Protein AF-A0A5J5PEN1-F1 (afdb_monomer_lite)

Sequence (72 aa):
QTCSVSIFSHTAHVDSRILKAIAIENSKDVDAAAEIVQSEILLYLSKQIMASSSSSRNQSPPVQANEGMMKM

Secondary structure (DSSP, 8-state):
--SHHHHHHH-----HHHHHHHHHHTTT-HHHHHHHIIIIIIHHHHHHHHHHHT------------------

Organism: Gossypium barbadense (NCBI:txid3634)

Structure (mmCIF, N/CA/C/O backbone):
data_AF-A0A5J5PEN1-F1
#
_entry.id   AF-A0A5J5PEN1-F1
#
loop_
_atom_site.group_PDB
_atom_site.id
_atom_site.type_symbol
_atom_site.label_atom_id
_atom_site.label_alt_id
_atom_site.label_comp_id
_atom_site.label_asym_id
_atom_site.label_entity_id
_atom_site.label_seq_id
_atom_site.pdbx_PDB_ins_code
_atom_site.Cartn_x
_atom_site.Cartn_y
_atom_site.Cartn_z
_atom_site.occupancy
_atom_site.B_iso_or_equiv
_atom_site.auth_seq_id
_atom_site.auth_comp_id
_atom_site.auth_asym_id
_atom_site.auth_atom_id
_atom_site.pdbx_PDB_model_num
ATOM 1 N N . GLN A 1 1 ? 16.233 23.110 -7.496 1.00 42.81 1 GLN A N 1
ATOM 2 C CA . GLN A 1 1 ? 14.925 22.549 -7.090 1.00 42.81 1 GLN A CA 1
ATOM 3 C C . GLN A 1 1 ? 14.266 21.934 -8.320 1.00 42.81 1 GLN A C 1
ATOM 5 O O . GLN A 1 1 ? 13.495 22.602 -8.984 1.00 42.81 1 GLN A O 1
ATOM 10 N N . THR A 1 2 ? 14.619 20.702 -8.681 1.00 39.75 2 THR A N 1
ATOM 11 C CA . THR A 1 2 ? 14.014 19.991 -9.832 1.00 39.75 2 THR A CA 1
ATOM 12 C C . THR A 1 2 ? 13.959 18.475 -9.599 1.00 39.75 2 THR A C 1
ATOM 14 O O . THR A 1 2 ? 13.863 17.706 -10.546 1.00 39.75 2 THR A O 1
ATOM 17 N N . CYS A 1 3 ? 14.012 18.020 -8.341 1.00 53.56 3 CYS A N 1
ATOM 18 C CA . CYS A 1 3 ? 14.095 16.586 -8.034 1.00 53.56 3 CYS A CA 1
ATOM 19 C C . CYS A 1 3 ? 12.773 15.970 -7.553 1.00 53.56 3 CYS A C 1
ATOM 21 O O . CYS A 1 3 ? 12.601 14.767 -7.698 1.00 53.56 3 CYS A O 1
ATOM 23 N N . SER A 1 4 ? 11.821 16.751 -7.026 1.00 52.16 4 SER A N 1
ATOM 24 C CA . SER A 1 4 ? 10.588 16.165 -6.472 1.00 52.16 4 SER A CA 1
ATOM 25 C C . SER A 1 4 ? 9.631 15.644 -7.545 1.00 52.16 4 SER A C 1
ATOM 27 O O . SER A 1 4 ? 9.036 14.591 -7.356 1.00 52.16 4 SER A O 1
ATOM 29 N N . VAL A 1 5 ? 9.510 16.321 -8.693 1.00 51.94 5 VAL A N 1
ATOM 30 C CA . VAL A 1 5 ? 8.534 15.942 -9.735 1.00 51.94 5 VAL A CA 1
ATOM 31 C C . VAL A 1 5 ? 8.921 14.630 -10.433 1.00 51.94 5 VAL A C 1
ATOM 33 O O . VAL A 1 5 ? 8.050 13.829 -10.749 1.00 51.94 5 VAL A O 1
ATOM 36 N N . SER A 1 6 ? 10.217 14.351 -10.607 1.00 51.09 6 SER A N 1
ATOM 37 C CA . SER A 1 6 ? 10.677 13.131 -11.291 1.00 51.09 6 SER A CA 1
ATOM 38 C C . SER A 1 6 ? 10.480 11.846 -10.479 1.00 51.09 6 SER A C 1
ATOM 40 O O . SER A 1 6 ? 10.348 10.780 -11.073 1.00 51.09 6 SER A O 1
ATOM 42 N N . ILE A 1 7 ? 10.438 11.926 -9.142 1.00 51.94 7 ILE A N 1
ATOM 43 C CA . ILE A 1 7 ? 10.230 10.746 -8.286 1.00 51.94 7 ILE A CA 1
ATOM 44 C C . ILE A 1 7 ? 8.771 10.285 -8.383 1.00 51.94 7 ILE A C 1
ATOM 46 O O . ILE A 1 7 ? 8.522 9.101 -8.590 1.00 51.94 7 ILE A O 1
ATOM 50 N N . PHE A 1 8 ? 7.811 11.216 -8.322 1.00 52.50 8 PHE A N 1
ATOM 51 C CA . PHE A 1 8 ? 6.379 10.892 -8.377 1.00 52.50 8 PHE A CA 1
ATOM 52 C C . PHE A 1 8 ? 5.940 10.268 -9.710 1.00 52.50 8 PHE A C 1
ATOM 54 O O . PHE A 1 8 ? 5.050 9.423 -9.724 1.00 52.50 8 PHE A O 1
ATOM 61 N N . SER A 1 9 ? 6.582 10.624 -10.825 1.00 53.22 9 SER A N 1
ATOM 62 C CA . SER A 1 9 ? 6.284 10.038 -12.140 1.00 53.22 9 SER A CA 1
ATOM 63 C C . SER A 1 9 ? 6.784 8.596 -12.290 1.00 53.22 9 SER A C 1
ATOM 65 O O . SER A 1 9 ? 6.264 7.850 -13.115 1.00 53.22 9 SER A O 1
ATOM 67 N N . HIS A 1 10 ? 7.807 8.202 -11.522 1.00 53.34 10 HIS A N 1
ATOM 68 C CA . HIS A 1 10 ? 8.482 6.905 -11.651 1.00 53.34 10 HIS A CA 1
ATOM 69 C C . HIS A 1 10 ? 8.070 5.895 -10.565 1.00 53.34 10 HIS A C 1
ATOM 71 O O . HIS A 1 10 ? 8.348 4.705 -10.687 1.00 53.34 10 HIS A O 1
ATOM 77 N N . THR A 1 11 ? 7.369 6.340 -9.519 1.00 57.28 11 THR A N 1
ATOM 78 C CA . THR A 1 11 ? 6.810 5.476 -8.467 1.00 57.28 11 THR A CA 1
ATOM 79 C C . THR A 1 11 ? 5.439 4.884 -8.810 1.00 57.28 11 THR A C 1
ATOM 81 O O . THR A 1 11 ? 4.868 4.155 -8.002 1.00 57.28 11 THR A O 1
ATOM 84 N N . ALA A 1 12 ? 4.916 5.134 -10.016 1.00 59.44 12 ALA A N 1
ATOM 85 C CA . ALA A 1 12 ? 3.584 4.702 -10.453 1.00 59.44 12 ALA A CA 1
ATOM 86 C C . ALA A 1 12 ? 3.376 3.169 -10.518 1.00 59.44 12 ALA A C 1
ATOM 88 O O . ALA A 1 12 ? 2.260 2.712 -10.745 1.00 59.44 12 ALA A O 1
ATOM 89 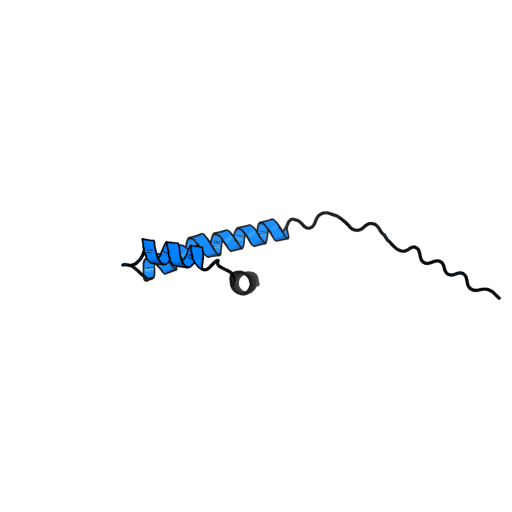N N . HIS A 1 13 ? 4.418 2.365 -10.296 1.00 69.81 13 HIS A N 1
ATOM 90 C CA . HIS A 1 13 ? 4.367 0.903 -10.344 1.00 69.81 13 HIS A CA 1
ATOM 91 C C . HIS A 1 13 ? 4.650 0.261 -8.977 1.00 69.81 13 HIS A C 1
ATOM 93 O O . HIS A 1 13 ? 5.583 -0.526 -8.823 1.00 69.81 13 HIS A O 1
ATOM 99 N N . VAL A 1 14 ? 3.832 0.568 -7.966 1.00 79.31 14 VAL A N 1
ATOM 100 C CA . VAL A 1 14 ? 3.803 -0.251 -6.743 1.00 79.31 14 VAL A CA 1
ATOM 101 C C . VAL A 1 14 ? 3.054 -1.555 -7.042 1.00 79.31 14 VAL A C 1
ATOM 103 O O . VAL A 1 14 ? 1.942 -1.525 -7.571 1.00 79.31 14 VAL A O 1
ATOM 106 N N . ASP A 1 15 ? 3.644 -2.711 -6.713 1.00 87.81 15 ASP A N 1
ATOM 107 C CA . ASP A 1 15 ? 2.990 -4.012 -6.913 1.00 87.81 15 ASP A CA 1
ATOM 108 C C . ASP A 1 15 ? 1.686 -4.075 -6.100 1.00 87.81 15 ASP A C 1
ATOM 110 O O . ASP A 1 15 ? 1.671 -3.897 -4.879 1.00 87.81 15 ASP A O 1
ATOM 114 N N . SER A 1 16 ? 0.578 -4.369 -6.783 1.00 89.50 16 SER A N 1
ATOM 115 C CA . SER A 1 16 ? -0.746 -4.471 -6.163 1.00 89.50 16 SER A CA 1
ATOM 116 C C . SER A 1 16 ? -0.812 -5.490 -5.021 1.00 89.50 16 SER A C 1
ATOM 118 O O . SER A 1 16 ? -1.635 -5.343 -4.122 1.00 89.50 16 SER A O 1
ATOM 120 N N . ARG A 1 17 ? 0.049 -6.517 -5.022 1.00 93.12 17 ARG A N 1
ATOM 121 C CA . ARG A 1 17 ? 0.133 -7.504 -3.937 1.00 93.12 17 ARG A CA 1
ATOM 122 C C . ARG A 1 17 ? 0.645 -6.873 -2.649 1.00 93.12 17 ARG A C 1
ATOM 124 O O . ARG A 1 17 ? 0.122 -7.190 -1.587 1.00 93.12 17 ARG A O 1
ATOM 131 N N . ILE A 1 18 ? 1.605 -5.954 -2.757 1.00 91.62 18 ILE A N 1
ATOM 132 C CA . ILE A 1 18 ? 2.141 -5.200 -1.619 1.00 91.62 18 ILE A CA 1
ATOM 133 C C . ILE A 1 18 ? 1.053 -4.272 -1.078 1.00 91.62 18 ILE A C 1
ATOM 135 O O . ILE A 1 18 ? 0.752 -4.311 0.110 1.00 91.62 18 ILE A O 1
ATOM 139 N N . LEU A 1 19 ? 0.386 -3.520 -1.961 1.00 91.88 19 LEU A N 1
ATOM 140 C CA . LEU A 1 19 ? -0.715 -2.637 -1.561 1.00 91.88 19 LEU A CA 1
ATOM 141 C C . LEU A 1 19 ? -1.862 -3.406 -0.890 1.00 91.88 19 LEU A C 1
ATOM 143 O O . LEU A 1 19 ? -2.396 -2.958 0.120 1.00 91.88 19 LEU A O 1
ATOM 147 N N . LYS A 1 20 ? -2.217 -4.589 -1.407 1.00 94.00 20 LYS A N 1
ATOM 148 C CA . LYS A 1 20 ? -3.240 -5.450 -0.799 1.00 94.00 20 LYS A CA 1
ATOM 149 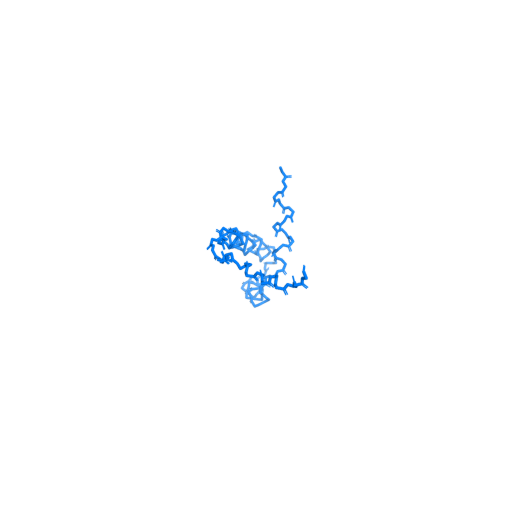C C . LYS A 1 20 ? -2.818 -5.984 0.565 1.00 94.00 20 LYS A C 1
ATOM 151 O O . LYS A 1 20 ? -3.651 -6.009 1.460 1.00 94.00 20 LYS A O 1
ATOM 156 N N . ALA A 1 21 ? -1.564 -6.399 0.735 1.00 95.75 21 ALA A N 1
ATOM 157 C CA . ALA A 1 21 ? -1.073 -6.872 2.026 1.00 95.75 21 ALA A CA 1
ATOM 158 C C . ALA A 1 21 ? -1.157 -5.767 3.091 1.00 95.75 21 ALA A C 1
ATOM 160 O O . ALA A 1 21 ? -1.718 -5.999 4.159 1.00 95.75 21 ALA A O 1
ATOM 161 N N . ILE A 1 22 ? -0.713 -4.552 2.750 1.00 93.81 22 ILE A N 1
ATOM 162 C CA . ILE A 1 22 ? -0.779 -3.384 3.641 1.00 93.81 22 ILE A CA 1
ATOM 163 C C . ILE A 1 22 ? -2.233 -3.044 3.979 1.00 93.81 22 ILE A C 1
ATOM 165 O O . ILE A 1 22 ? -2.551 -2.820 5.143 1.00 93.81 22 ILE A O 1
ATOM 169 N N . ALA A 1 23 ? -3.126 -3.054 2.985 1.00 93.56 23 ALA A N 1
ATOM 170 C CA . ALA A 1 23 ? -4.547 -2.781 3.194 1.00 93.56 23 ALA A CA 1
ATOM 171 C C . ALA A 1 23 ? -5.244 -3.842 4.063 1.00 93.56 23 ALA A C 1
ATOM 173 O O . ALA A 1 23 ? -6.172 -3.517 4.797 1.00 93.56 23 ALA A O 1
ATOM 174 N N . ILE A 1 24 ? -4.820 -5.108 3.994 1.00 96.06 24 ILE A N 1
ATOM 175 C CA . ILE A 1 24 ? -5.352 -6.178 4.850 1.00 96.06 24 ILE A CA 1
ATOM 176 C C . ILE A 1 24 ? -4.854 -6.001 6.290 1.00 96.06 24 ILE A C 1
ATOM 178 O O . ILE A 1 24 ? -5.660 -6.040 7.222 1.00 96.06 24 ILE A O 1
ATOM 182 N N . GLU A 1 25 ? -3.550 -5.774 6.469 1.00 95.31 25 GLU A N 1
ATOM 183 C CA . GLU A 1 25 ? -2.922 -5.568 7.780 1.00 95.31 25 GLU A CA 1
ATOM 184 C C . GLU A 1 25 ? -3.484 -4.329 8.492 1.00 95.31 25 GLU A C 1
ATOM 186 O O . GLU A 1 25 ? -3.818 -4.386 9.674 1.00 95.31 25 GLU A O 1
ATOM 191 N N . ASN A 1 26 ? -3.702 -3.248 7.740 1.00 95.88 26 ASN A N 1
ATOM 192 C CA . ASN A 1 26 ? -4.184 -1.960 8.237 1.00 95.88 26 ASN A CA 1
ATOM 193 C C . ASN A 1 26 ? -5.657 -1.718 7.869 1.00 95.88 26 ASN A C 1
ATOM 195 O O . ASN A 1 26 ? -6.093 -0.589 7.667 1.00 95.88 26 ASN A O 1
ATOM 199 N N . SER A 1 27 ? -6.461 -2.784 7.807 1.00 92.94 27 SER A N 1
ATOM 200 C CA . SER A 1 27 ? -7.864 -2.719 7.351 1.00 92.94 27 SER A CA 1
ATOM 201 C C . SER A 1 27 ? -8.782 -1.814 8.182 1.00 92.94 27 SER A C 1
ATOM 203 O O . SER A 1 27 ? -9.872 -1.466 7.731 1.00 92.94 27 SER A O 1
ATOM 205 N N . LYS A 1 28 ? -8.363 -1.438 9.394 1.00 96.06 28 LYS A N 1
ATOM 206 C CA . LYS A 1 28 ? -9.117 -0.563 10.303 1.00 96.06 28 LYS A CA 1
ATOM 207 C C . LYS A 1 28 ? -8.692 0.901 10.229 1.00 96.06 28 LYS A C 1
ATOM 209 O O . LYS A 1 28 ? -9.408 1.742 10.761 1.00 96.06 28 LYS A O 1
ATOM 214 N N . ASP A 1 29 ? -7.551 1.185 9.610 1.00 95.12 29 ASP A N 1
ATOM 215 C CA . ASP A 1 29 ? -6.940 2.507 9.599 1.00 95.12 29 ASP A CA 1
ATOM 216 C C . ASP A 1 29 ? -6.348 2.791 8.215 1.00 95.12 29 ASP A C 1
ATOM 218 O O . ASP A 1 29 ? -5.222 2.416 7.874 1.00 95.12 29 ASP A O 1
ATOM 222 N N . VAL A 1 30 ? -7.180 3.422 7.388 1.00 93.06 30 VAL A N 1
ATOM 223 C CA . VAL A 1 30 ? -6.834 3.790 6.013 1.00 93.06 30 VAL A CA 1
ATOM 224 C C . VAL A 1 30 ? -5.743 4.859 5.993 1.00 93.06 30 VAL A C 1
ATOM 226 O O . VAL A 1 30 ? -4.903 4.844 5.092 1.00 93.06 30 VAL A O 1
ATOM 229 N N . ASP A 1 31 ? -5.728 5.750 6.985 1.00 94.25 31 ASP A N 1
ATOM 230 C CA . ASP A 1 31 ? -4.744 6.823 7.077 1.00 94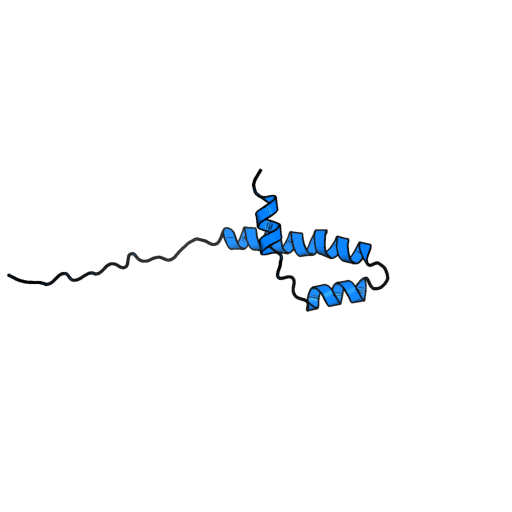.25 31 ASP A CA 1
ATOM 231 C C . ASP A 1 31 ? -3.366 6.244 7.418 1.00 94.25 31 ASP A C 1
ATOM 233 O O . ASP A 1 31 ? -2.394 6.526 6.714 1.00 94.25 31 ASP A O 1
ATOM 237 N N . ALA A 1 32 ? -3.292 5.323 8.385 1.00 94.44 32 ALA A N 1
ATOM 238 C CA . ALA A 1 32 ? -2.062 4.592 8.688 1.00 94.44 32 ALA A CA 1
ATOM 239 C C . ALA A 1 32 ? -1.559 3.778 7.481 1.00 94.44 32 ALA A C 1
ATOM 241 O O . ALA A 1 32 ? -0.367 3.796 7.165 1.00 94.44 32 ALA A O 1
ATOM 242 N N . ALA A 1 33 ? -2.457 3.109 6.745 1.00 94.19 33 ALA A N 1
ATOM 243 C CA . ALA A 1 33 ? -2.092 2.384 5.527 1.00 94.19 33 ALA A CA 1
ATOM 244 C C . ALA A 1 33 ? -1.480 3.313 4.459 1.00 94.19 33 ALA A C 1
ATOM 246 O O . ALA A 1 33 ? -0.494 2.957 3.805 1.00 94.19 33 ALA A O 1
ATOM 247 N N . ALA A 1 34 ? -2.051 4.508 4.282 1.00 90.69 34 ALA A N 1
ATOM 248 C CA . ALA A 1 34 ? -1.552 5.506 3.344 1.00 90.69 34 ALA A CA 1
ATOM 249 C C . ALA A 1 34 ? -0.193 6.079 3.778 1.00 90.69 34 ALA A C 1
ATOM 251 O O . ALA A 1 34 ? 0.695 6.234 2.932 1.00 90.69 34 ALA A O 1
ATOM 252 N N . GLU A 1 35 ? -0.002 6.333 5.076 1.00 92.50 35 GLU A N 1
ATOM 253 C CA . GLU A 1 35 ? 1.278 6.794 5.618 1.00 92.50 35 GLU A CA 1
ATOM 254 C C . GLU A 1 35 ? 2.393 5.765 5.418 1.00 92.50 35 GLU A C 1
ATOM 256 O O . GLU A 1 35 ? 3.492 6.146 5.012 1.00 92.50 35 GLU A O 1
ATOM 261 N N . ILE A 1 36 ? 2.116 4.471 5.610 1.00 92.12 36 ILE A N 1
ATOM 262 C CA . ILE A 1 36 ? 3.087 3.389 5.3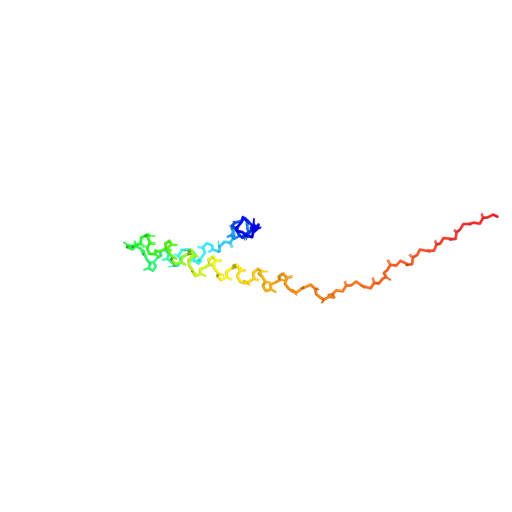67 1.00 92.12 36 ILE A CA 1
ATOM 263 C C . ILE A 1 36 ? 3.467 3.330 3.883 1.00 92.12 36 ILE A C 1
ATOM 265 O O . ILE A 1 36 ? 4.649 3.281 3.529 1.00 92.12 36 ILE A O 1
ATOM 269 N N . VAL A 1 37 ? 2.481 3.387 2.980 1.00 90.19 37 VAL A N 1
ATOM 270 C CA . VAL A 1 37 ? 2.751 3.390 1.534 1.00 90.19 37 VAL A CA 1
ATOM 271 C C . VAL A 1 37 ? 3.622 4.587 1.149 1.00 90.19 37 VAL A C 1
ATOM 273 O O . VAL A 1 37 ? 4.601 4.414 0.420 1.00 90.19 37 VAL A O 1
ATOM 276 N N . GLN A 1 38 ? 3.317 5.787 1.644 1.00 85.25 38 GLN A N 1
ATOM 277 C CA . GLN A 1 38 ? 4.107 6.976 1.321 1.00 85.25 38 GLN A CA 1
ATOM 278 C C . GLN A 1 38 ? 5.504 6.963 1.948 1.00 85.25 38 GLN A C 1
ATOM 280 O O . GLN A 1 38 ? 6.486 7.239 1.255 1.00 85.25 38 GLN A O 1
ATOM 285 N N . SER A 1 39 ? 5.605 6.649 3.236 1.00 88.00 39 SER A N 1
ATOM 286 C CA . SER A 1 39 ? 6.838 6.824 4.008 1.00 88.00 39 SER A CA 1
ATOM 287 C C . SER A 1 39 ? 7.827 5.687 3.808 1.00 88.00 39 SER A C 1
ATOM 289 O O . SER A 1 39 ? 9.036 5.916 3.826 1.00 88.00 39 SER A O 1
ATOM 291 N N . GLU A 1 40 ? 7.338 4.470 3.577 1.00 85.31 40 GLU A N 1
ATOM 292 C CA . GLU A 1 40 ? 8.189 3.290 3.458 1.00 85.31 40 GLU A CA 1
ATOM 293 C C . GLU A 1 40 ? 8.278 2.812 2.016 1.00 85.31 40 GLU A C 1
ATOM 295 O O . GLU A 1 40 ? 9.376 2.713 1.467 1.00 85.31 40 GLU A O 1
ATOM 300 N N . ILE A 1 41 ? 7.140 2.567 1.362 1.00 86.69 41 ILE A N 1
ATOM 301 C CA . ILE A 1 41 ? 7.133 1.934 0.038 1.00 86.69 41 ILE A CA 1
ATOM 302 C C . ILE A 1 41 ? 7.627 2.898 -1.043 1.00 86.69 41 ILE A C 1
ATOM 304 O O . ILE A 1 41 ? 8.558 2.568 -1.782 1.00 86.69 41 ILE A O 1
ATOM 308 N N . LEU A 1 42 ? 7.061 4.107 -1.129 1.00 83.25 42 LEU A N 1
ATOM 309 C CA . LEU A 1 42 ? 7.501 5.093 -2.123 1.00 83.25 42 LEU A CA 1
ATOM 310 C C . LEU A 1 42 ? 8.946 5.541 -1.872 1.00 83.25 42 LEU A C 1
ATOM 312 O O . LEU A 1 42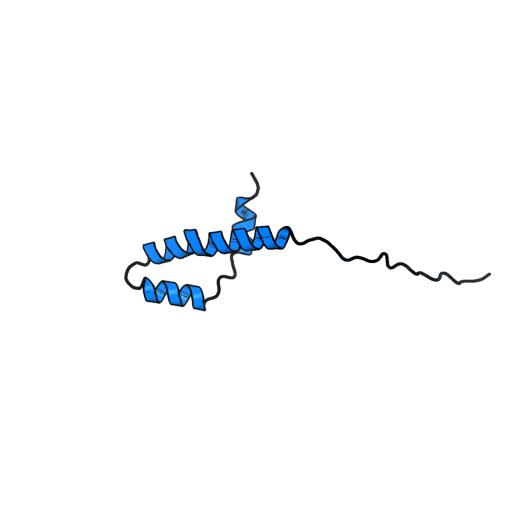 ? 9.714 5.702 -2.823 1.00 83.25 42 LEU A O 1
ATOM 316 N N . LEU A 1 43 ? 9.345 5.694 -0.606 1.00 82.12 43 LEU A N 1
ATOM 317 C CA . LEU A 1 43 ? 10.716 6.057 -0.248 1.00 82.12 43 LEU A CA 1
ATOM 318 C C . LEU A 1 43 ? 11.718 4.943 -0.589 1.00 82.12 43 LEU A C 1
ATOM 320 O O . LEU A 1 43 ? 12.800 5.230 -1.107 1.00 82.12 43 LEU A O 1
ATOM 324 N N . TYR A 1 44 ? 11.369 3.679 -0.339 1.00 83.12 44 TYR A N 1
ATOM 325 C CA . TYR A 1 44 ? 12.182 2.528 -0.727 1.00 83.12 44 TYR A CA 1
ATOM 326 C C . TYR A 1 44 ? 12.353 2.451 -2.248 1.00 83.12 44 TYR A C 1
ATOM 328 O O . TYR A 1 44 ? 13.478 2.328 -2.735 1.00 83.12 44 TYR A O 1
ATOM 336 N N . LEU A 1 45 ? 11.265 2.608 -3.010 1.00 78.19 45 LEU A N 1
ATOM 337 C CA . LEU A 1 45 ? 11.311 2.626 -4.474 1.00 78.19 45 LEU A CA 1
ATOM 338 C C . LEU A 1 45 ? 12.152 3.794 -5.003 1.00 78.19 45 LEU A C 1
ATOM 340 O O . LEU A 1 45 ? 12.973 3.601 -5.895 1.00 78.19 45 LEU A O 1
ATOM 344 N N . SER A 1 46 ? 12.030 4.978 -4.401 1.00 76.12 46 SER A N 1
ATOM 345 C CA . SER A 1 46 ? 12.873 6.137 -4.716 1.00 76.12 46 SER A CA 1
ATOM 346 C C . SER A 1 46 ? 14.369 5.827 -4.545 1.00 76.12 46 SER A C 1
ATOM 348 O O . SER A 1 46 ? 15.169 6.079 -5.450 1.00 76.12 46 SER A O 1
ATOM 350 N N . LYS A 1 47 ? 14.755 5.185 -3.433 1.00 75.62 47 LYS A N 1
ATOM 351 C CA . LYS A 1 47 ? 16.146 4.761 -3.182 1.00 75.62 47 LYS A CA 1
ATOM 352 C C . LYS A 1 47 ? 16.624 3.712 -4.190 1.00 75.62 47 LYS A C 1
ATOM 354 O O . LYS A 1 47 ? 17.752 3.806 -4.669 1.00 75.62 47 LYS A O 1
ATOM 359 N N . GLN A 1 48 ? 15.772 2.749 -4.539 1.00 71.94 48 GLN A N 1
ATOM 3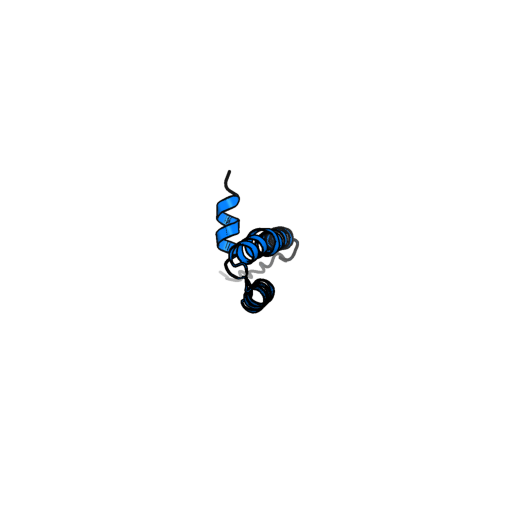60 C CA . GLN A 1 48 ? 16.071 1.712 -5.535 1.00 71.94 48 GLN A CA 1
ATOM 361 C C . GLN A 1 48 ? 16.293 2.307 -6.931 1.00 71.94 48 GLN A C 1
ATOM 363 O O . GLN A 1 48 ? 17.217 1.899 -7.637 1.00 71.94 48 GLN A O 1
ATOM 368 N N . ILE A 1 49 ? 15.492 3.304 -7.317 1.00 68.31 49 ILE A N 1
ATOM 369 C CA . ILE A 1 49 ? 15.656 4.029 -8.582 1.00 68.31 49 ILE A CA 1
ATOM 370 C C . ILE A 1 49 ? 16.982 4.788 -8.581 1.00 68.31 49 ILE A C 1
ATOM 372 O O . ILE A 1 49 ? 17.734 4.685 -9.548 1.00 68.31 49 ILE A O 1
ATOM 376 N N . MET A 1 50 ? 17.319 5.497 -7.498 1.00 62.38 50 MET A N 1
ATOM 377 C CA . MET A 1 50 ? 18.608 6.193 -7.384 1.00 62.38 50 MET A CA 1
ATOM 378 C C . MET A 1 50 ? 19.801 5.228 -7.462 1.00 62.38 50 MET A C 1
ATOM 380 O O . MET A 1 50 ? 20.776 5.524 -8.151 1.00 62.38 50 MET A O 1
ATOM 384 N N . ALA A 1 51 ? 19.712 4.062 -6.817 1.00 62.16 51 ALA A N 1
ATOM 385 C CA . ALA A 1 51 ? 20.749 3.031 -6.870 1.00 62.16 51 ALA A CA 1
ATOM 386 C C . ALA A 1 51 ? 20.875 2.395 -8.268 1.00 62.16 51 ALA A C 1
ATOM 388 O O . ALA A 1 51 ? 21.981 2.190 -8.762 1.00 62.16 51 ALA A O 1
ATOM 389 N N . SER A 1 52 ? 19.752 2.149 -8.947 1.00 58.38 52 SER A N 1
ATOM 390 C CA . SER A 1 52 ? 19.736 1.614 -10.317 1.00 58.38 52 SER A CA 1
ATOM 391 C C . SER A 1 52 ? 20.252 2.637 -11.333 1.00 58.38 52 SER A C 1
ATOM 393 O O . SER A 1 52 ? 20.980 2.287 -12.258 1.00 58.38 52 SER A O 1
ATOM 395 N N . SER A 1 53 ? 19.954 3.921 -11.118 1.00 56.94 53 SER A N 1
ATOM 396 C CA . SER A 1 53 ? 20.427 5.031 -11.956 1.00 56.94 53 SER A CA 1
ATOM 397 C C . SER A 1 53 ? 21.943 5.235 -11.868 1.00 56.94 53 SER A C 1
ATOM 399 O O . SER A 1 53 ? 22.538 5.783 -12.792 1.00 56.94 53 SER A O 1
ATOM 401 N N . SER A 1 54 ? 22.591 4.790 -10.782 1.00 55.84 54 SER A N 1
ATOM 402 C CA . SER A 1 54 ? 24.051 4.857 -10.642 1.00 55.84 54 SER A CA 1
ATOM 403 C C . SER A 1 54 ? 24.776 3.685 -11.315 1.00 55.84 54 SER A C 1
ATOM 405 O O . SER A 1 54 ? 26.002 3.716 -11.429 1.00 55.84 54 SER A O 1
ATOM 407 N N . SER A 1 55 ? 24.052 2.662 -11.780 1.00 52.19 55 SER A N 1
ATOM 408 C CA . SER A 1 55 ? 24.605 1.510 -12.498 1.00 52.19 55 SER A CA 1
ATOM 409 C C . SER A 1 55 ? 24.603 1.745 -14.013 1.00 52.19 55 SER A C 1
ATOM 411 O O . SER A 1 55 ? 24.081 0.952 -14.789 1.00 52.19 55 SER A O 1
ATOM 413 N N . SER A 1 56 ? 25.221 2.843 -14.448 1.00 54.66 56 SER A N 1
ATOM 414 C CA . SER A 1 56 ? 25.603 3.067 -15.847 1.00 54.66 56 SER A CA 1
ATOM 415 C C . SER A 1 56 ? 27.124 3.002 -15.945 1.00 54.66 56 SER A C 1
ATOM 417 O O . SER A 1 56 ? 27.799 4.011 -16.160 1.00 54.66 56 SER A O 1
ATOM 419 N N . ARG A 1 57 ? 27.702 1.817 -15.742 1.00 52.53 57 ARG A N 1
ATOM 420 C CA . ARG A 1 57 ? 29.113 1.595 -16.055 1.00 52.53 57 ARG A CA 1
ATOM 421 C C . ARG A 1 57 ? 29.267 0.321 -16.881 1.00 52.53 57 ARG A C 1
ATOM 423 O O . ARG A 1 57 ? 29.225 -0.777 -16.338 1.00 52.53 57 ARG A O 1
ATOM 430 N N . ASN A 1 58 ? 29.542 0.546 -18.172 1.00 52.09 58 ASN A N 1
ATOM 431 C CA . ASN A 1 58 ? 29.965 -0.403 -19.216 1.00 52.09 58 ASN A CA 1
ATOM 432 C C . ASN A 1 58 ? 28.788 -1.215 -19.807 1.00 52.09 58 ASN A C 1
ATOM 434 O O . ASN A 1 58 ? 28.045 -1.838 -19.069 1.00 52.09 58 ASN A O 1
ATOM 438 N N . GLN A 1 59 ? 28.541 -1.266 -21.119 1.00 52.91 59 GLN A N 1
ATOM 439 C CA . GLN A 1 59 ? 29.494 -1.556 -22.190 1.00 52.91 59 GLN A CA 1
ATOM 440 C C . GLN A 1 59 ? 29.073 -0.907 -23.520 1.00 52.91 59 GLN A C 1
ATOM 442 O O . GLN A 1 59 ? 27.983 -1.157 -24.028 1.00 52.91 59 GLN A O 1
ATOM 447 N N . SER A 1 60 ? 29.990 -0.178 -24.145 1.00 54.22 60 SER A N 1
ATOM 448 C CA . SER A 1 60 ? 30.005 0.002 -25.595 1.00 54.22 60 SER A CA 1
ATOM 449 C C . SER A 1 60 ? 31.416 -0.334 -26.082 1.00 54.22 60 SER A C 1
ATOM 451 O O . SER A 1 60 ? 32.360 0.382 -25.750 1.00 54.22 60 SER A O 1
ATOM 453 N N . PRO A 1 61 ? 31.616 -1.429 -26.838 1.00 56.69 61 PRO A N 1
ATOM 454 C CA . PRO A 1 61 ? 32.759 -1.507 -27.731 1.00 56.69 61 PRO A CA 1
ATOM 455 C C . PRO A 1 61 ? 32.545 -0.460 -28.836 1.00 56.69 61 PRO A C 1
ATOM 457 O O . PRO A 1 61 ? 31.415 -0.324 -29.317 1.00 56.69 61 PRO A O 1
ATOM 460 N N . PRO A 1 62 ? 33.578 0.275 -29.277 1.00 54.12 62 PRO A N 1
ATOM 461 C CA . PRO A 1 62 ? 33.462 1.089 -30.476 1.00 54.12 62 PRO A CA 1
ATOM 462 C C . PRO A 1 62 ? 33.305 0.156 -31.687 1.00 54.12 62 PRO A C 1
ATOM 464 O O . PRO A 1 62 ? 34.280 -0.347 -32.236 1.00 54.12 62 PRO A O 1
ATOM 467 N N . VAL A 1 63 ? 32.062 -0.105 -32.093 1.00 54.97 63 VAL A N 1
ATOM 468 C CA . VAL A 1 63 ? 31.750 -0.684 -33.401 1.00 54.97 63 VAL A CA 1
ATOM 469 C C . VAL A 1 63 ? 31.578 0.468 -34.377 1.00 54.97 63 VAL A C 1
ATOM 471 O O . VAL A 1 63 ? 30.525 1.092 -34.404 1.00 54.97 63 VAL A O 1
ATOM 474 N N . GLN A 1 64 ? 32.594 0.713 -35.202 1.00 49.56 64 GLN A N 1
ATOM 475 C CA . GLN A 1 64 ? 32.394 1.098 -36.600 1.00 49.56 64 GLN A CA 1
ATOM 476 C C . GLN A 1 64 ? 33.530 0.515 -37.445 1.00 49.56 64 GLN A C 1
ATOM 478 O O . GLN A 1 64 ? 34.511 1.180 -37.760 1.00 49.56 64 GLN A O 1
ATOM 483 N N . ALA A 1 65 ? 33.366 -0.748 -37.835 1.00 52.28 65 ALA A N 1
ATOM 484 C CA . ALA A 1 65 ? 33.831 -1.173 -39.143 1.00 52.28 65 ALA A CA 1
ATOM 485 C C . ALA A 1 65 ? 32.835 -0.593 -40.156 1.00 52.28 65 ALA A C 1
ATOM 487 O O . ALA A 1 65 ? 31.666 -0.976 -40.161 1.00 52.28 65 ALA A O 1
ATOM 488 N N . ASN A 1 66 ? 33.266 0.364 -40.972 1.00 55.56 66 ASN A N 1
ATOM 489 C CA . ASN A 1 66 ? 32.642 0.553 -42.273 1.00 55.56 66 ASN A CA 1
ATOM 490 C C . ASN A 1 66 ? 33.718 0.373 -43.346 1.00 55.56 66 ASN A C 1
ATOM 492 O O . ASN A 1 66 ? 34.726 1.072 -43.394 1.00 55.56 66 ASN A O 1
ATOM 496 N N . GLU A 1 67 ? 33.517 -0.662 -44.151 1.00 55.50 67 GLU A N 1
ATOM 497 C CA . GLU A 1 67 ? 34.275 -0.963 -45.352 1.00 55.50 67 GLU A CA 1
ATOM 498 C C . GLU A 1 67 ? 33.710 -0.086 -46.474 1.00 55.50 67 GLU A C 1
ATOM 500 O O . GLU A 1 67 ? 32.630 -0.341 -46.999 1.00 55.50 67 GLU A O 1
ATOM 505 N N . GLY A 1 68 ? 34.423 0.981 -46.825 1.00 44.38 68 GLY A N 1
ATOM 506 C CA . GLY A 1 68 ? 34.110 1.835 -47.971 1.00 44.38 68 GLY A CA 1
ATOM 507 C C . GLY A 1 68 ? 34.916 1.438 -49.203 1.00 44.38 68 GLY A C 1
ATOM 508 O O . GLY A 1 68 ? 35.731 2.219 -49.682 1.00 44.38 68 GLY A O 1
ATOM 509 N N . MET A 1 69 ? 34.724 0.219 -49.706 1.00 50.78 69 MET A N 1
ATOM 510 C CA . MET A 1 69 ? 35.210 -0.173 -51.030 1.00 50.78 69 MET A CA 1
ATOM 511 C C . MET A 1 69 ? 34.225 0.312 -52.102 1.00 50.78 69 MET A C 1
ATOM 513 O O . MET A 1 69 ? 33.221 -0.338 -52.371 1.00 50.78 69 MET A O 1
ATOM 517 N N . MET A 1 70 ? 34.529 1.440 -52.749 1.00 47.12 70 MET A N 1
ATOM 518 C CA . MET A 1 70 ? 34.019 1.734 -54.090 1.00 47.12 70 MET A CA 1
ATOM 519 C C . MET A 1 70 ? 35.090 2.451 -54.916 1.00 47.12 70 MET A C 1
ATOM 521 O O . MET A 1 70 ? 35.794 3.338 -54.448 1.00 47.12 70 MET A O 1
ATOM 525 N N . LYS A 1 71 ? 35.243 1.946 -56.134 1.00 47.59 71 LYS A N 1
ATOM 526 C CA . LYS A 1 71 ? 36.369 2.055 -57.058 1.00 47.59 71 LYS A CA 1
ATOM 527 C C . LYS A 1 71 ? 35.986 2.987 -58.210 1.00 47.59 71 LYS A C 1
ATOM 529 O O . LYS A 1 71 ? 34.919 2.773 -58.780 1.00 47.59 71 LYS A O 1
ATOM 534 N N . MET A 1 72 ? 36.860 3.925 -58.575 1.00 48.38 72 MET A N 1
ATOM 535 C CA . MET A 1 72 ? 37.219 4.286 -59.959 1.00 48.38 72 MET A CA 1
ATOM 536 C C . MET A 1 72 ? 38.507 5.105 -59.925 1.00 48.38 72 MET A C 1
ATOM 538 O O . MET A 1 72 ? 38.516 6.135 -59.217 1.00 48.38 72 MET A O 1
#

pLDDT: mean 70.93, std 18.74, range [39.75, 96.06]

Radius of gyration: 22.69 Å; chains: 1; bounding box: 46×30×70 Å

Foldseek 3Di:
DPPPVVLVVQLPDDPVVVLVVLCVVCVPPPPVSVCCCVVPVSVVVSVVVVVVVVPPDDDDDPDDDDDPDDDD